Protein AF-A0A0N4VZ77-F1 (afdb_monomer_lite)

Radius of gyration: 15.55 Å; chains: 1; bounding box: 40×27×43 Å

Organism: Haemonchus placei (NCBI:txid6290)

Foldseek 3Di:
DDPPDDQWDWDDDFLEIEIERRPVVQLSADAPVNCVVVVVVVVVSVPVVRHDYYHQAYPDDDHRYPYHPVVVLVVLVVCVVVVHDRCRVVVVVD

pLDDT: mean 93.12, std 11.07, range [35.56, 98.5]

InterPro domains:
  IPR029045 ClpP/crotonase-like domain superfamily [SSF52096] (4-77)
  IPR032259 Enoyl-CoA hydratase/isomerase, HIBYL-CoA-H type [PTHR43176] (5-94)
  IPR045004 Enoyl-CoA hydratase/isomerase domain [PF16113] (17-93)

Structure (mmCIF, N/CA/C/O backbone):
data_AF-A0A0N4VZ77-F1
#
_entry.id   AF-A0A0N4VZ77-F1
#
loop_
_atom_site.group_PDB
_atom_site.id
_atom_site.type_symbol
_atom_site.label_atom_id
_atom_site.label_alt_id
_atom_site.label_comp_id
_atom_site.label_asym_id
_atom_site.label_entity_id
_atom_site.label_seq_id
_atom_site.pdbx_PDB_ins_code
_atom_site.Cartn_x
_atom_site.Cartn_y
_atom_site.Cartn_z
_atom_site.occupancy
_atom_site.B_iso_or_equiv
_atom_site.auth_seq_id
_atom_site.auth_comp_id
_atom_site.auth_asym_id
_atom_site.auth_atom_id
_atom_site.pdbx_PDB_model_num
ATOM 1 N N . MET A 1 1 ? 24.418 -10.098 9.718 1.00 35.69 1 MET A N 1
ATOM 2 C CA . MET A 1 1 ? 23.216 -10.474 8.943 1.00 35.69 1 MET A CA 1
ATOM 3 C C . MET A 1 1 ? 22.416 -9.199 8.727 1.00 35.69 1 MET A C 1
ATOM 5 O O . MET A 1 1 ? 22.071 -8.565 9.712 1.00 35.69 1 MET A O 1
ATOM 9 N N . CYS A 1 2 ? 22.249 -8.743 7.483 1.00 35.56 2 CYS A N 1
ATOM 10 C CA . CYS A 1 2 ? 21.513 -7.510 7.191 1.00 35.56 2 CYS A CA 1
ATOM 11 C C . CYS A 1 2 ? 20.020 -7.851 7.199 1.00 35.56 2 CYS A C 1
ATOM 13 O O . CYS A 1 2 ? 19.542 -8.519 6.286 1.00 35.56 2 CYS A O 1
ATOM 15 N N . SER A 1 3 ? 19.309 -7.493 8.264 1.00 48.12 3 SER A N 1
ATOM 16 C CA . SER A 1 3 ? 17.860 -7.651 8.345 1.00 48.12 3 SER A CA 1
ATOM 17 C C . SER A 1 3 ? 17.210 -6.724 7.316 1.00 48.12 3 SER A C 1
ATOM 19 O O . SER A 1 3 ? 17.237 -5.503 7.460 1.00 48.12 3 SER A O 1
ATOM 21 N N . THR A 1 4 ? 16.642 -7.290 6.251 1.00 59.75 4 THR A N 1
ATOM 22 C CA . THR A 1 4 ? 15.773 -6.551 5.333 1.00 59.75 4 THR A CA 1
ATOM 23 C C . THR A 1 4 ? 14.536 -6.112 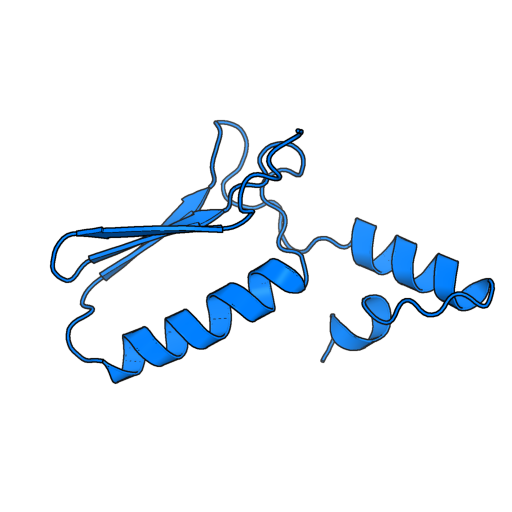6.105 1.00 59.75 4 THR A C 1
ATOM 25 O O . THR A 1 4 ? 13.694 -6.923 6.483 1.00 59.75 4 THR A O 1
ATOM 28 N N . GLN A 1 5 ? 14.463 -4.819 6.405 1.00 77.31 5 GLN A N 1
ATOM 29 C CA . GLN A 1 5 ? 13.319 -4.219 7.078 1.00 77.31 5 GLN A CA 1
ATOM 30 C C . GLN A 1 5 ? 12.083 -4.297 6.164 1.00 77.31 5 GLN A C 1
ATOM 32 O O . GLN A 1 5 ? 12.205 -4.080 4.959 1.00 77.31 5 GLN A O 1
ATOM 37 N N . SER A 1 6 ? 10.911 -4.612 6.729 1.00 92.19 6 SER A N 1
ATOM 38 C CA . SER A 1 6 ? 9.657 -4.715 5.966 1.00 92.19 6 SER A CA 1
ATOM 39 C C . SER A 1 6 ? 9.322 -3.400 5.258 1.00 92.19 6 SER A C 1
ATOM 41 O O . SER A 1 6 ? 9.458 -2.330 5.854 1.00 92.19 6 SER A O 1
ATOM 43 N N . GLU A 1 7 ? 8.853 -3.472 4.010 1.00 96.50 7 GLU A N 1
ATOM 44 C CA . GLU A 1 7 ? 8.433 -2.304 3.221 1.00 96.50 7 GLU A CA 1
ATOM 45 C C . GLU A 1 7 ? 7.035 -1.799 3.610 1.00 96.50 7 GLU A C 1
ATOM 47 O O . GLU A 1 7 ? 6.681 -0.666 3.286 1.00 96.50 7 GLU A O 1
ATOM 52 N N . ILE A 1 8 ? 6.265 -2.615 4.337 1.00 97.50 8 ILE A N 1
ATOM 53 C CA . ILE A 1 8 ? 4.968 -2.284 4.930 1.00 97.50 8 ILE A CA 1
ATOM 54 C C . ILE A 1 8 ? 5.002 -2.634 6.419 1.00 97.50 8 ILE A C 1
ATOM 56 O O . ILE A 1 8 ? 5.405 -3.732 6.801 1.00 97.50 8 ILE A O 1
ATOM 60 N N . ILE A 1 9 ? 4.566 -1.712 7.273 1.00 97.50 9 ILE A N 1
ATOM 61 C CA . ILE A 1 9 ? 4.403 -1.955 8.714 1.00 97.50 9 ILE A CA 1
ATOM 62 C C . ILE A 1 9 ? 2.923 -1.813 9.048 1.00 97.50 9 ILE A C 1
ATOM 64 O O . ILE A 1 9 ? 2.298 -0.830 8.654 1.00 97.50 9 ILE A O 1
ATOM 68 N N . VAL A 1 10 ? 2.362 -2.781 9.770 1.00 97.12 10 VAL A N 1
ATOM 69 C CA . VAL A 1 10 ? 0.959 -2.768 10.197 1.00 97.12 10 VAL A CA 1
ATOM 70 C C . VAL A 1 10 ? 0.892 -2.786 11.717 1.00 97.12 10 VAL A C 1
ATOM 72 O O . VAL A 1 10 ? 1.472 -3.660 12.355 1.00 97.12 10 VAL A O 1
ATOM 75 N N . GLU A 1 11 ? 0.146 -1.845 12.285 1.00 97.56 11 GLU A N 1
ATOM 76 C CA . GLU A 1 11 ? -0.113 -1.734 13.719 1.00 97.56 11 GLU A CA 1
ATOM 77 C C . GLU A 1 11 ? -1.628 -1.856 13.967 1.00 97.56 11 GLU A C 1
ATOM 79 O O . GLU A 1 11 ? -2.448 -1.336 13.200 1.00 97.56 11 GLU A O 1
ATOM 84 N N . LYS A 1 12 ? -2.019 -2.558 15.036 1.00 96.75 12 LYS A N 1
ATOM 85 C CA . LYS A 1 12 ? -3.419 -2.721 15.458 1.00 96.75 12 LYS A CA 1
ATOM 86 C C . LYS A 1 12 ? -3.643 -1.986 16.772 1.00 96.75 12 LYS A C 1
ATOM 88 O O . LYS A 1 12 ? -2.977 -2.272 17.759 1.00 96.75 12 LYS A O 1
ATOM 93 N N . GLU A 1 13 ? -4.645 -1.113 16.797 1.00 96.62 13 GLU A N 1
ATOM 94 C CA . GLU A 1 13 ? -5.053 -0.376 17.995 1.00 96.62 13 GLU A CA 1
ATOM 95 C C . GLU A 1 13 ? -6.576 -0.452 18.144 1.00 96.62 13 GLU A C 1
ATOM 97 O O . GLU A 1 13 ? -7.320 0.317 17.536 1.00 96.62 13 GLU A O 1
ATOM 102 N N . GLY A 1 14 ? -7.064 -1.430 18.910 1.00 96.12 14 GLY A N 1
ATOM 103 C CA . GLY A 1 14 ? -8.500 -1.711 18.996 1.00 96.12 14 GLY A CA 1
ATOM 104 C C . GLY A 1 14 ? -9.105 -2.014 17.616 1.00 96.12 14 GLY A C 1
ATOM 105 O O . GLY A 1 14 ? -8.649 -2.922 16.910 1.00 96.12 14 GLY A O 1
ATOM 106 N N . SER A 1 15 ? -10.115 -1.234 17.221 1.00 97.00 15 SER A N 1
ATOM 107 C CA . SER A 1 15 ? -10.765 -1.302 15.902 1.00 97.00 15 SER A CA 1
ATOM 108 C C . SER A 1 15 ? -10.046 -0.505 14.804 1.00 97.00 15 SER A C 1
ATOM 110 O O . SER A 1 15 ? -10.500 -0.473 13.659 1.00 97.00 15 SER A O 1
ATOM 112 N N . LYS A 1 16 ? -8.917 0.137 15.121 1.00 97.88 16 LYS A N 1
ATOM 113 C CA . LYS A 1 16 ? -8.078 0.859 14.164 1.00 97.88 16 LYS A CA 1
ATOM 114 C C . LYS A 1 16 ? -6.999 -0.065 13.593 1.00 97.88 16 LYS A C 1
ATOM 116 O O . LYS A 1 16 ? -6.433 -0.904 14.305 1.00 97.88 16 LYS A O 1
ATOM 121 N N . ARG A 1 17 ? -6.688 0.108 12.311 1.00 98.06 17 ARG A N 1
ATOM 122 C CA . ARG A 1 17 ? -5.495 -0.443 11.652 1.00 98.06 17 ARG A CA 1
ATOM 123 C C . ARG A 1 17 ? -4.649 0.716 11.136 1.00 98.06 17 ARG A C 1
ATOM 125 O O . ARG A 1 17 ? -5.174 1.604 10.472 1.00 98.06 17 ARG A O 1
ATOM 132 N N . ILE A 1 18 ? -3.361 0.733 11.458 1.00 98.19 18 ILE A N 1
ATOM 133 C CA . ILE A 1 18 ? -2.416 1.729 10.945 1.00 98.19 18 ILE A CA 1
ATOM 134 C C . ILE A 1 18 ? -1.466 1.013 9.996 1.00 98.19 18 ILE A C 1
ATOM 136 O O . ILE A 1 18 ? -0.761 0.096 10.405 1.00 98.19 18 ILE A O 1
ATOM 140 N N . LEU A 1 19 ? -1.449 1.429 8.735 1.00 98.19 19 LEU A N 1
ATOM 141 C CA . LEU A 1 19 ? -0.563 0.901 7.709 1.00 98.19 19 LEU A CA 1
ATOM 142 C C . LEU A 1 19 ? 0.477 1.964 7.352 1.00 98.19 19 LEU A C 1
ATOM 144 O O . LEU A 1 19 ? 0.129 3.077 6.963 1.00 98.19 19 LEU A O 1
ATOM 148 N N . THR A 1 20 ? 1.754 1.624 7.491 1.00 98.38 20 THR A N 1
ATOM 149 C CA . THR A 1 20 ? 2.884 2.509 7.195 1.00 98.38 20 THR A CA 1
ATOM 150 C C . THR A 1 20 ? 3.618 2.031 5.955 1.00 98.38 20 THR A C 1
ATOM 152 O O . THR A 1 20 ? 4.139 0.915 5.938 1.00 98.38 20 THR A O 1
ATOM 155 N N . LEU A 1 21 ? 3.720 2.894 4.947 1.00 98.50 21 LEU A N 1
ATOM 156 C CA . LEU A 1 21 ? 4.610 2.698 3.805 1.00 98.50 21 LEU A CA 1
ATOM 157 C C . LEU A 1 21 ? 6.052 2.963 4.26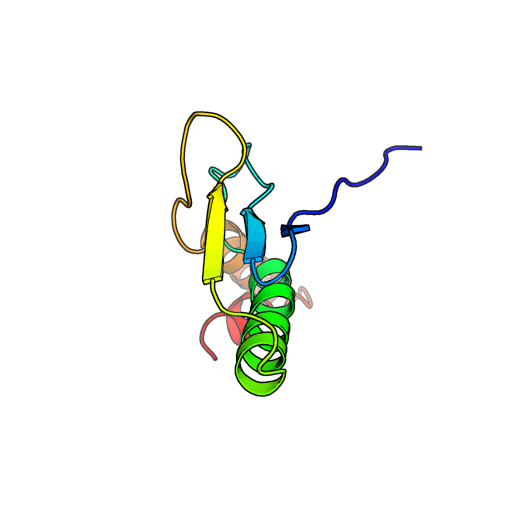0 1.00 98.50 21 LEU A C 1
ATOM 159 O O . LEU A 1 21 ? 6.388 4.083 4.646 1.00 98.50 21 LEU A O 1
ATOM 163 N N . ASN A 1 22 ? 6.899 1.936 4.249 1.00 97.88 22 ASN A N 1
ATOM 164 C CA . ASN A 1 22 ? 8.232 1.950 4.852 1.00 97.88 22 ASN A CA 1
ATOM 165 C C . ASN A 1 22 ? 9.363 1.863 3.811 1.00 97.88 22 ASN A C 1
ATOM 167 O O . ASN A 1 22 ? 10.279 1.049 3.914 1.00 97.88 22 ASN A O 1
ATOM 171 N N . ARG A 1 23 ? 9.307 2.724 2.785 1.00 97.06 23 ARG A N 1
ATOM 172 C CA . ARG A 1 23 ? 10.368 2.881 1.771 1.00 97.06 23 ARG A CA 1
ATOM 173 C C . ARG A 1 23 ? 10.803 4.348 1.659 1.00 97.06 23 ARG A C 1
ATOM 175 O O . ARG A 1 23 ? 10.757 4.917 0.564 1.00 97.06 23 ARG A O 1
ATOM 182 N N . PRO A 1 24 ? 11.280 4.990 2.743 1.00 97.00 24 PRO A N 1
ATOM 183 C CA . PRO A 1 24 ? 11.497 6.440 2.761 1.00 97.00 24 PRO A CA 1
ATOM 184 C C . PRO A 1 24 ? 12.584 6.886 1.770 1.00 97.00 24 PRO A C 1
ATOM 186 O O . PRO A 1 24 ? 12.508 7.974 1.203 1.00 97.00 24 PRO A O 1
ATOM 189 N N . LYS A 1 25 ? 13.567 6.017 1.480 1.00 95.56 25 LYS A N 1
ATOM 190 C CA . LYS A 1 25 ? 14.602 6.258 0.455 1.00 95.56 25 LYS A CA 1
ATOM 191 C C . LYS A 1 25 ? 14.038 6.344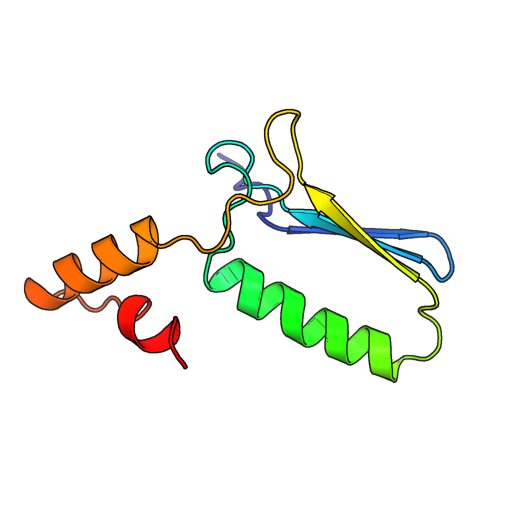 -0.967 1.00 95.56 25 LYS A C 1
ATOM 193 O O . LYS A 1 25 ? 14.624 7.021 -1.802 1.00 95.56 25 LYS A O 1
ATOM 198 N N . ALA A 1 26 ? 12.914 5.678 -1.226 1.00 96.44 26 ALA A N 1
ATOM 199 C CA . ALA A 1 26 ? 12.179 5.727 -2.487 1.00 96.44 26 ALA A CA 1
ATOM 200 C C . ALA A 1 26 ? 10.942 6.639 -2.390 1.00 96.44 26 ALA A C 1
ATOM 202 O O . ALA A 1 26 ? 9.994 6.464 -3.150 1.00 96.44 26 ALA A O 1
ATOM 203 N N . LEU A 1 27 ? 10.913 7.568 -1.421 1.00 97.38 27 LEU A N 1
ATOM 204 C CA . LEU A 1 27 ? 9.772 8.454 -1.152 1.00 97.38 27 LEU A CA 1
ATOM 205 C C . LEU A 1 27 ? 8.448 7.689 -0.984 1.00 97.38 27 LEU A C 1
ATOM 207 O O . LEU A 1 27 ? 7.385 8.147 -1.404 1.00 97.38 27 LEU A O 1
ATOM 211 N N . ASN A 1 28 ? 8.532 6.495 -0.390 1.00 97.94 28 ASN A N 1
ATOM 212 C CA . ASN A 1 28 ? 7.414 5.583 -0.171 1.00 97.94 28 ASN A CA 1
ATOM 213 C C . ASN A 1 28 ? 6.662 5.195 -1.459 1.00 97.94 28 ASN A C 1
ATOM 215 O O . ASN A 1 28 ? 5.478 4.875 -1.399 1.00 97.94 28 ASN A O 1
ATOM 219 N N . ALA A 1 29 ? 7.337 5.202 -2.616 1.00 97.81 29 ALA A N 1
ATOM 220 C CA . ALA A 1 29 ? 6.754 4.735 -3.870 1.00 97.81 29 ALA A CA 1
ATOM 221 C C . ALA A 1 29 ? 6.294 3.269 -3.761 1.00 97.81 29 ALA A C 1
ATOM 223 O O . ALA A 1 29 ? 7.032 2.404 -3.273 1.00 97.81 29 ALA A O 1
ATOM 224 N N . LEU A 1 30 ? 5.082 2.992 -4.240 1.00 97.06 30 LEU A N 1
ATOM 225 C CA . LEU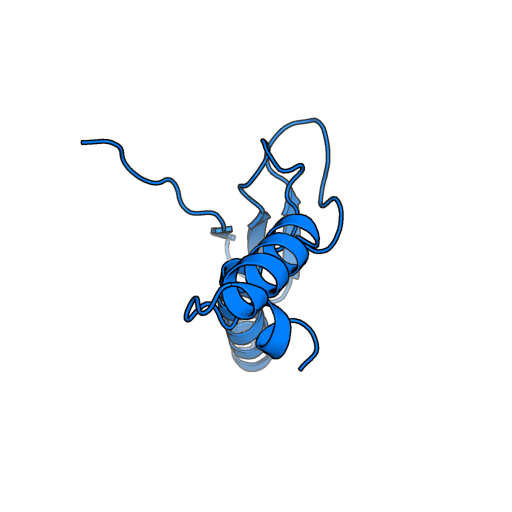 A 1 30 ? 4.452 1.676 -4.202 1.00 97.06 30 LEU A CA 1
ATOM 226 C C . LEU A 1 30 ? 5.037 0.769 -5.283 1.00 97.06 30 LEU A C 1
ATOM 228 O O . LEU A 1 30 ? 4.852 1.006 -6.477 1.00 97.06 30 LEU A O 1
ATOM 232 N N . ASN A 1 31 ? 5.718 -0.297 -4.869 1.00 96.00 31 ASN A N 1
ATOM 233 C CA . ASN A 1 31 ? 6.106 -1.374 -5.773 1.00 96.00 31 ASN A CA 1
ATOM 234 C C . ASN A 1 31 ? 5.047 -2.493 -5.786 1.00 96.00 31 ASN A C 1
ATOM 236 O O . ASN A 1 31 ? 4.116 -2.519 -4.980 1.00 96.00 31 ASN A O 1
ATOM 240 N N . LEU A 1 32 ? 5.210 -3.450 -6.701 1.00 94.56 32 LEU A N 1
ATOM 241 C CA . LEU A 1 32 ? 4.258 -4.546 -6.881 1.00 94.56 32 LEU A CA 1
ATOM 242 C C . LEU A 1 32 ? 4.123 -5.447 -5.639 1.00 94.56 32 LEU A C 1
ATOM 244 O O . LEU A 1 32 ? 3.034 -5.949 -5.371 1.00 94.56 32 LEU A O 1
ATOM 248 N N . SER A 1 33 ? 5.202 -5.640 -4.874 1.00 94.50 33 SER A N 1
ATOM 249 C CA . SER A 1 33 ? 5.174 -6.444 -3.645 1.00 94.50 33 SER A CA 1
ATOM 250 C C . SER A 1 33 ? 4.288 -5.791 -2.588 1.00 94.50 33 SER A C 1
ATOM 252 O O . SER A 1 33 ? 3.393 -6.439 -2.054 1.00 94.50 33 SER A O 1
ATOM 254 N N . MET A 1 34 ? 4.473 -4.490 -2.355 1.00 96.69 34 MET A N 1
ATOM 255 C CA . MET A 1 34 ? 3.650 -3.705 -1.435 1.00 96.69 34 MET A CA 1
ATOM 256 C C . MET A 1 34 ? 2.171 -3.750 -1.823 1.00 96.69 34 MET A C 1
ATOM 258 O O . MET A 1 34 ? 1.322 -3.966 -0.968 1.00 96.69 34 MET A O 1
ATOM 262 N N . VAL A 1 35 ? 1.845 -3.587 -3.111 1.00 95.56 35 VAL A N 1
ATOM 263 C CA . VAL A 1 35 ? 0.448 -3.633 -3.585 1.00 95.56 35 VAL A CA 1
ATOM 264 C C . VAL A 1 35 ? -0.175 -5.009 -3.334 1.00 95.56 35 VAL A C 1
ATOM 266 O O . VAL A 1 35 ? -1.276 -5.090 -2.789 1.00 95.56 35 VAL A O 1
ATOM 269 N N . ARG A 1 36 ? 0.547 -6.090 -3.664 1.00 94.81 36 ARG A N 1
ATOM 270 C CA . ARG A 1 36 ? 0.114 -7.477 -3.408 1.00 94.81 36 ARG A CA 1
ATOM 271 C C . ARG A 1 36 ? -0.015 -7.795 -1.920 1.00 94.81 36 ARG A C 1
ATOM 273 O O . ARG A 1 36 ? -0.777 -8.682 -1.557 1.00 94.81 36 ARG A O 1
ATOM 280 N N . GLU A 1 37 ? 0.706 -7.076 -1.068 1.00 95.88 37 GLU A N 1
ATOM 281 C CA . GLU A 1 37 ? 0.622 -7.214 0.380 1.00 95.88 37 GLU A CA 1
ATOM 282 C C . GLU A 1 37 ? -0.560 -6.426 0.980 1.00 95.88 37 GLU A C 1
ATOM 284 O O . GLU A 1 37 ? -1.286 -6.939 1.837 1.00 95.88 37 GLU A O 1
ATOM 289 N N . ILE A 1 38 ? -0.760 -5.182 0.537 1.00 96.88 38 ILE A N 1
ATOM 290 C CA . ILE A 1 38 ? -1.765 -4.259 1.079 1.00 96.88 38 ILE A CA 1
ATOM 291 C C . ILE A 1 38 ? -3.177 -4.652 0.641 1.00 96.88 38 ILE A C 1
ATOM 293 O O . ILE A 1 38 ? -4.087 -4.675 1.469 1.00 96.88 38 ILE A O 1
ATOM 297 N N . TYR A 1 39 ? -3.376 -4.957 -0.644 1.00 96.25 39 TYR A N 1
ATOM 298 C CA . TYR A 1 39 ? -4.719 -5.141 -1.197 1.00 96.25 39 TYR A CA 1
ATOM 299 C C . TYR A 1 39 ? -5.516 -6.261 -0.502 1.00 96.25 39 TYR A C 1
ATOM 301 O O . TYR A 1 39 ? -6.634 -5.988 -0.061 1.00 96.25 39 TYR A O 1
ATOM 309 N N . PRO A 1 40 ? -4.968 -7.477 -0.291 1.00 96.62 40 PRO A N 1
ATOM 310 C CA . PRO A 1 40 ? -5.694 -8.534 0.414 1.00 96.62 40 PRO A CA 1
ATOM 311 C C . PRO A 1 40 ? -6.045 -8.163 1.857 1.00 96.62 40 PRO A C 1
ATOM 313 O O . PRO A 1 40 ? -7.121 -8.513 2.324 1.00 96.62 40 PRO A O 1
ATOM 316 N N . ARG A 1 41 ? -5.183 -7.404 2.549 1.00 96.06 41 ARG A N 1
ATOM 317 C CA . ARG A 1 41 ? -5.462 -6.932 3.916 1.00 96.06 41 ARG A CA 1
ATOM 318 C C . ARG A 1 41 ? -6.628 -5.960 3.950 1.00 96.06 41 ARG A C 1
ATOM 320 O O . ARG A 1 41 ? -7.450 -6.037 4.850 1.00 96.06 41 ARG A O 1
ATOM 327 N N . PHE A 1 42 ? -6.712 -5.047 2.983 1.00 96.31 42 PHE A N 1
ATOM 328 C CA . PHE A 1 42 ? -7.852 -4.134 2.903 1.00 96.31 42 PHE A CA 1
ATOM 329 C C . PHE A 1 42 ? -9.160 -4.892 2.675 1.00 96.31 42 PHE A C 1
ATOM 331 O O . PHE A 1 42 ? -10.146 -4.562 3.323 1.00 96.31 42 PHE A O 1
ATOM 338 N N . ARG A 1 43 ? -9.150 -5.941 1.841 1.00 96.94 43 ARG A N 1
ATOM 339 C CA . ARG A 1 43 ? -10.307 -6.834 1.663 1.00 96.94 43 ARG A CA 1
ATOM 340 C C . ARG A 1 43 ? -10.667 -7.568 2.953 1.00 96.94 43 ARG A C 1
ATOM 342 O O . ARG A 1 43 ? -11.810 -7.528 3.380 1.00 96.94 43 ARG A O 1
ATOM 349 N N . GLU A 1 44 ? -9.679 -8.159 3.618 1.00 96.69 44 GLU A N 1
ATOM 350 C CA . GLU A 1 44 ? -9.876 -8.841 4.901 1.00 96.69 44 GLU A CA 1
ATOM 351 C C . GLU A 1 44 ? -10.467 -7.903 5.964 1.00 96.69 44 GLU A C 1
ATOM 353 O O . GLU A 1 44 ? -11.373 -8.281 6.699 1.00 96.69 44 GLU A O 1
ATOM 358 N N . TRP A 1 45 ? -9.977 -6.666 6.050 1.00 96.38 45 TRP A N 1
ATOM 359 C CA . TRP A 1 45 ? -10.450 -5.686 7.029 1.00 96.38 45 TRP A CA 1
ATOM 360 C C . TRP A 1 45 ? -11.840 -5.141 6.713 1.00 96.38 45 TRP A C 1
ATOM 362 O O . TRP A 1 45 ? -12.582 -4.831 7.642 1.00 96.38 45 TRP A O 1
ATOM 372 N N . GLU A 1 46 ? -12.185 -5.031 5.432 1.00 94.69 46 GLU A N 1
ATOM 373 C CA . GLU A 1 46 ? -13.541 -4.721 4.981 1.00 94.69 46 GLU A CA 1
ATOM 374 C C . GLU A 1 46 ? -14.523 -5.819 5.427 1.00 94.69 46 GLU A C 1
ATOM 376 O O . GLU A 1 46 ? -15.574 -5.508 5.990 1.00 94.69 46 GLU A O 1
ATOM 381 N N . ASP A 1 47 ? -14.136 -7.090 5.286 1.00 95.62 47 ASP A N 1
ATOM 382 C CA . ASP A 1 47 ? -14.985 -8.244 5.606 1.00 95.62 47 ASP A CA 1
ATOM 383 C C . ASP A 1 47 ? -15.057 -8.564 7.117 1.00 95.62 47 ASP A C 1
ATOM 385 O O . ASP A 1 47 ? -16.066 -9.079 7.602 1.00 95.62 47 ASP A O 1
ATOM 389 N N . ALA A 1 48 ? -14.011 -8.259 7.894 1.00 92.12 48 ALA A N 1
ATOM 390 C CA . ALA A 1 48 ? -13.896 -8.668 9.300 1.00 92.12 48 ALA A CA 1
ATOM 391 C C . ALA A 1 48 ? -14.890 -7.980 10.257 1.00 92.12 48 ALA A C 1
ATOM 393 O O . ALA A 1 48 ? -15.121 -8.465 11.367 1.00 92.12 48 ALA A O 1
ATOM 394 N N . GLY A 1 49 ? -15.457 -6.828 9.881 1.00 89.38 49 GLY A N 1
ATOM 395 C CA . GLY A 1 49 ? -16.438 -6.076 10.678 1.00 89.38 49 GLY A CA 1
ATOM 396 C C . GLY A 1 49 ? -15.912 -5.447 11.984 1.00 89.38 49 GLY A C 1
ATOM 397 O O . GLY A 1 49 ? -16.545 -4.521 12.510 1.00 89.38 49 GLY A O 1
ATOM 398 N N . ASP A 1 50 ? -14.756 -5.887 12.495 1.00 93.75 50 ASP A N 1
ATOM 399 C CA . ASP A 1 50 ? -14.072 -5.369 13.688 1.00 93.75 50 ASP A CA 1
ATOM 400 C C . ASP A 1 50 ? -13.176 -4.150 13.392 1.00 93.75 50 ASP A C 1
ATOM 402 O O . ASP A 1 50 ? -12.824 -3.404 14.311 1.00 93.75 50 ASP A O 1
ATOM 406 N N . VAL A 1 51 ? -12.833 -3.912 12.121 1.00 97.62 51 VAL A N 1
ATOM 407 C CA . VAL A 1 51 ? -12.081 -2.732 11.675 1.00 97.62 51 VAL A CA 1
ATOM 408 C C . VAL A 1 51 ? -13.042 -1.586 11.378 1.00 97.62 51 VAL A C 1
ATOM 410 O O . VAL A 1 51 ? -13.919 -1.689 10.527 1.00 97.62 51 VAL A O 1
ATOM 413 N N . LYS A 1 52 ? -12.884 -0.470 12.095 1.00 97.00 52 LYS A N 1
ATOM 414 C CA .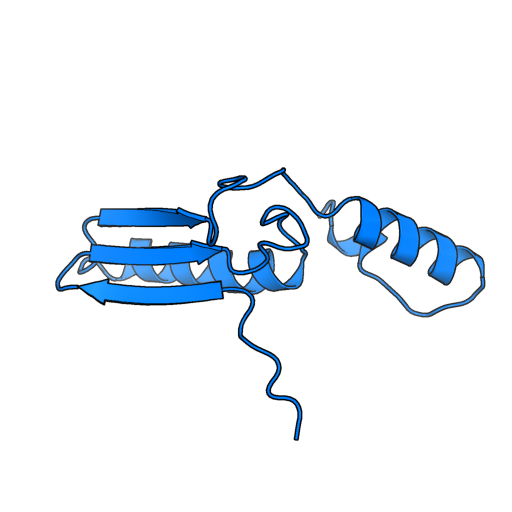 LYS A 1 52 ? -13.715 0.738 11.939 1.00 97.00 52 LYS A CA 1
ATOM 415 C C . LYS A 1 52 ? -12.963 1.915 11.323 1.00 97.00 52 LYS A C 1
ATOM 417 O O . LYS A 1 52 ? -13.592 2.857 10.856 1.00 97.00 52 LYS A O 1
ATOM 422 N N . LEU A 1 53 ? -11.631 1.878 11.340 1.00 96.81 53 LEU A N 1
ATOM 423 C CA . LEU A 1 53 ? -10.781 2.943 10.815 1.00 96.81 53 LEU A CA 1
ATOM 424 C C . LEU A 1 53 ? -9.464 2.366 10.299 1.00 96.81 53 LEU A C 1
ATOM 426 O O . LEU A 1 53 ? -8.780 1.630 11.013 1.00 96.81 53 LEU A O 1
ATOM 430 N N . ILE A 1 54 ? -9.077 2.769 9.093 1.00 97.38 54 ILE A N 1
ATOM 431 C CA . ILE A 1 54 ? -7.750 2.507 8.537 1.00 97.38 54 ILE A CA 1
ATOM 432 C C . ILE A 1 54 ? -7.025 3.848 8.413 1.00 97.38 54 ILE A C 1
ATOM 434 O O . ILE A 1 54 ? -7.523 4.767 7.768 1.00 97.38 54 ILE A O 1
ATOM 438 N N . ILE A 1 55 ? -5.848 3.958 9.028 1.00 97.94 55 ILE A N 1
ATOM 439 C CA . ILE A 1 55 ? -4.928 5.080 8.829 1.00 97.94 55 ILE A CA 1
ATOM 440 C C . ILE A 1 55 ? -3.800 4.601 7.930 1.00 97.94 55 ILE A C 1
ATOM 442 O O . ILE A 1 55 ? -3.064 3.686 8.291 1.00 97.94 55 ILE A O 1
ATOM 446 N N . LEU A 1 56 ? -3.634 5.251 6.785 1.00 97.88 56 LEU A N 1
ATOM 447 C CA . LEU A 1 56 ? -2.483 5.052 5.916 1.00 97.88 56 LEU A CA 1
ATOM 448 C C . LEU A 1 56 ? -1.488 6.192 6.159 1.00 97.88 56 LEU A C 1
ATOM 450 O O . LEU A 1 56 ? -1.861 7.359 6.062 1.00 97.88 56 LEU A O 1
ATOM 454 N N . LYS A 1 57 ? -0.230 5.872 6.475 1.00 97.44 57 LYS A N 1
ATOM 455 C CA . LYS A 1 57 ? 0.849 6.855 6.677 1.00 97.44 57 LYS A CA 1
ATOM 456 C C . LYS A 1 57 ? 2.119 6.465 5.915 1.00 97.44 57 LYS A C 1
ATOM 458 O O . LYS A 1 57 ? 2.334 5.300 5.596 1.00 97.44 57 LYS A O 1
ATOM 463 N N . GLY A 1 58 ? 2.961 7.447 5.613 1.00 97.81 58 GLY A N 1
ATOM 464 C CA . GLY A 1 58 ? 4.297 7.234 5.057 1.00 97.81 58 GLY A CA 1
ATOM 465 C C . GLY A 1 58 ? 5.341 7.336 6.161 1.00 97.81 58 GLY A C 1
ATOM 466 O O . GLY A 1 58 ? 5.198 8.144 7.074 1.00 97.81 58 GLY A O 1
ATOM 467 N N . SER A 1 59 ? 6.377 6.507 6.096 1.00 97.88 59 SER A N 1
ATOM 468 C CA . SER A 1 59 ? 7.548 6.631 6.966 1.00 97.88 59 SER A CA 1
ATOM 469 C C . SER A 1 59 ? 8.449 7.794 6.534 1.00 97.88 59 SER A C 1
ATOM 471 O O . SER A 1 59 ? 8.510 8.150 5.352 1.00 97.88 59 SER A O 1
ATOM 473 N N . GLY A 1 60 ? 9.209 8.341 7.483 1.00 96.50 60 GLY A N 1
ATOM 474 C CA . GLY A 1 60 ? 10.090 9.483 7.245 1.00 96.50 60 GLY A CA 1
ATOM 475 C C . GLY A 1 60 ? 9.337 10.806 7.076 1.00 96.50 60 GLY A C 1
ATOM 476 O O . GLY A 1 60 ? 8.124 10.881 7.229 1.00 96.50 60 GLY A O 1
ATOM 477 N N . GLU A 1 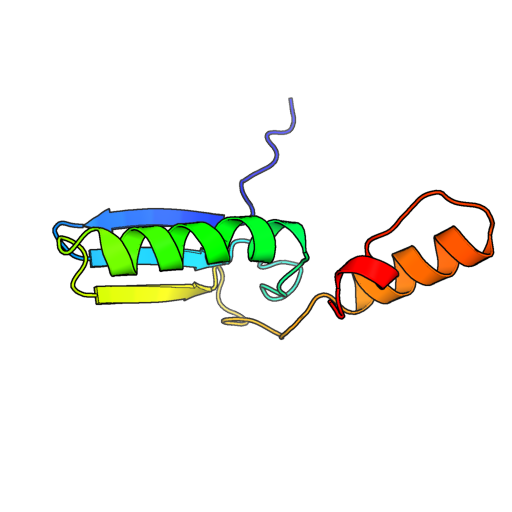61 ? 10.083 11.865 6.769 1.00 95.25 61 GLU A N 1
ATOM 478 C CA . GLU A 1 61 ? 9.574 13.248 6.831 1.00 95.25 61 GLU A CA 1
ATOM 479 C C . GLU A 1 61 ? 9.274 13.860 5.454 1.00 95.25 61 GLU A C 1
ATOM 481 O O . GLU A 1 61 ? 8.694 14.936 5.359 1.00 95.25 61 GLU A O 1
ATOM 486 N N . LYS A 1 62 ? 9.694 13.199 4.367 1.00 96.12 62 LYS A N 1
ATOM 487 C CA . LYS A 1 62 ? 9.720 13.811 3.026 1.00 96.12 62 LYS A CA 1
ATOM 488 C C . LYS A 1 62 ? 8.442 13.624 2.221 1.00 96.12 62 LYS A C 1
ATOM 490 O O . LYS A 1 62 ? 8.079 14.504 1.450 1.00 96.12 62 LYS A O 1
ATOM 495 N N . ALA A 1 63 ? 7.821 12.453 2.312 1.00 96.81 63 ALA A N 1
ATOM 496 C CA . ALA A 1 63 ? 6.698 12.102 1.457 1.00 96.81 63 ALA A CA 1
ATOM 497 C C . ALA A 1 63 ? 5.805 11.061 2.124 1.00 96.81 63 ALA A C 1
ATOM 499 O O . ALA A 1 63 ? 6.290 10.091 2.705 1.00 96.81 63 ALA A O 1
ATOM 500 N N . PHE A 1 64 ? 4.496 11.217 1.947 1.00 98.00 64 PHE A N 1
ATOM 501 C CA . PHE A 1 64 ? 3.539 10.156 2.230 1.00 98.00 64 PHE A CA 1
ATOM 502 C C . PHE A 1 64 ? 3.735 8.973 1.266 1.00 98.00 64 PHE A C 1
ATOM 504 O O . PHE A 1 64 ? 4.058 7.873 1.704 1.00 98.00 64 PHE A O 1
ATOM 511 N N . CYS A 1 65 ? 3.586 9.227 -0.038 1.00 98.06 65 CYS A N 1
ATOM 512 C CA . CYS A 1 65 ? 3.798 8.292 -1.142 1.00 98.06 65 CYS A CA 1
ATOM 513 C C . CYS A 1 65 ? 4.034 9.097 -2.426 1.00 98.06 65 CYS A C 1
ATOM 515 O O . CYS A 1 65 ? 3.238 9.979 -2.744 1.00 98.06 65 CYS A O 1
ATOM 517 N N . ALA A 1 66 ? 5.102 8.802 -3.168 1.00 97.31 66 ALA A N 1
ATOM 518 C CA . ALA A 1 66 ? 5.417 9.470 -4.435 1.00 97.31 66 ALA A CA 1
ATOM 519 C C . ALA A 1 66 ? 4.729 8.849 -5.673 1.00 97.31 66 ALA A C 1
ATOM 521 O O . ALA A 1 66 ? 5.056 9.212 -6.800 1.00 97.31 66 ALA A O 1
ATOM 522 N N . GLY A 1 67 ? 3.789 7.917 -5.481 1.00 96.00 67 GLY A N 1
ATOM 523 C CA . GLY A 1 67 ? 3.098 7.193 -6.553 1.00 96.00 67 GLY A CA 1
ATOM 524 C C . GLY A 1 67 ? 3.614 5.763 -6.736 1.00 96.00 67 GLY A C 1
ATOM 525 O O . GLY A 1 67 ? 4.122 5.153 -5.797 1.00 96.00 67 GLY A O 1
ATOM 526 N N . GLY A 1 68 ? 3.455 5.204 -7.937 1.00 94.81 68 GLY A N 1
ATOM 527 C CA . GLY A 1 68 ? 3.957 3.867 -8.273 1.00 94.81 68 GLY A CA 1
ATOM 528 C C . GLY A 1 68 ? 5.457 3.852 -8.586 1.00 94.81 68 GLY A C 1
ATOM 529 O O . GLY A 1 68 ? 6.000 4.817 -9.123 1.00 94.81 68 GLY A O 1
ATOM 530 N N . ASP A 1 69 ? 6.134 2.740 -8.296 1.00 95.75 69 ASP A N 1
ATOM 531 C CA . ASP A 1 69 ? 7.562 2.533 -8.572 1.00 95.75 69 ASP A CA 1
ATOM 532 C C . ASP A 1 69 ? 7.815 2.265 -10.073 1.00 95.75 69 ASP A C 1
ATOM 534 O O . ASP A 1 69 ? 8.172 1.168 -10.508 1.00 95.75 69 ASP A O 1
ATOM 538 N N . VAL A 1 70 ? 7.606 3.298 -10.897 1.00 94.56 70 VAL A N 1
ATOM 539 C CA . VAL A 1 70 ? 7.812 3.264 -12.357 1.00 94.56 70 VAL A CA 1
ATOM 540 C C . VAL A 1 70 ? 9.271 3.008 -12.744 1.00 94.56 70 VAL A C 1
ATOM 542 O O . VAL A 1 70 ? 9.549 2.515 -13.839 1.00 94.56 70 VAL A O 1
ATOM 545 N N . VAL A 1 71 ? 10.215 3.290 -11.841 1.00 94.25 71 VAL A N 1
ATOM 546 C CA . VAL A 1 71 ? 11.634 2.962 -12.024 1.00 94.25 71 VAL A CA 1
ATOM 547 C C . VAL A 1 71 ? 11.818 1.444 -12.042 1.00 94.25 71 VAL A C 1
ATOM 549 O O . VAL A 1 71 ? 12.468 0.927 -12.955 1.00 94.25 71 VAL A O 1
ATOM 552 N N . ALA A 1 72 ? 11.203 0.717 -11.101 1.00 93.75 72 ALA A N 1
ATOM 553 C CA . ALA A 1 72 ? 11.216 -0.746 -11.092 1.00 93.75 72 ALA A CA 1
ATOM 554 C C . ALA A 1 72 ? 10.559 -1.342 -12.352 1.00 93.75 72 ALA A C 1
ATOM 556 O O . ALA A 1 72 ? 11.102 -2.275 -12.949 1.00 93.75 72 ALA A O 1
ATOM 557 N N . VAL A 1 73 ? 9.443 -0.763 -12.806 1.00 95.00 73 VAL A N 1
ATOM 558 C CA . VAL A 1 73 ? 8.755 -1.154 -14.053 1.00 95.00 73 VAL A CA 1
ATOM 559 C C . VAL A 1 73 ? 9.668 -0.970 -15.268 1.00 95.00 73 VAL A C 1
ATOM 561 O O . VAL A 1 73 ? 9.865 -1.904 -16.046 1.00 95.00 73 VAL A O 1
ATOM 564 N N . SER A 1 74 ? 10.285 0.208 -15.410 1.00 96.31 74 SER A N 1
ATOM 565 C CA . SER A 1 74 ? 11.198 0.513 -16.519 1.00 96.31 74 SER A CA 1
ATOM 566 C C . SER A 1 74 ? 12.413 -0.416 -16.534 1.00 96.31 74 SER A C 1
ATOM 568 O O . SER A 1 74 ? 12.811 -0.910 -17.592 1.00 96.31 74 SER A O 1
ATOM 570 N N . LYS A 1 75 ? 12.991 -0.697 -15.359 1.00 95.81 75 LYS A N 1
ATOM 571 C CA . LYS A 1 75 ? 14.119 -1.623 -15.218 1.00 95.81 75 LYS A CA 1
ATOM 572 C C . LYS A 1 75 ? 13.729 -3.041 -15.644 1.00 95.81 75 LYS A C 1
ATOM 574 O O . LYS A 1 75 ? 14.431 -3.626 -16.462 1.00 95.81 75 LYS A O 1
ATOM 579 N N . SER A 1 76 ? 12.588 -3.541 -15.168 1.00 96.19 76 SER A N 1
ATOM 580 C CA . SER A 1 76 ? 12.057 -4.858 -15.543 1.00 96.19 76 SER A CA 1
ATOM 581 C C . SER A 1 76 ? 11.866 -4.998 -17.056 1.00 96.19 76 SER A C 1
ATOM 583 O O . SER A 1 76 ? 12.283 -5.998 -17.635 1.00 96.19 76 SER A O 1
ATOM 585 N N . ALA A 1 77 ? 11.303 -3.979 -17.715 1.00 95.50 77 ALA A N 1
ATOM 586 C CA . ALA A 1 77 ? 11.117 -3.984 -19.166 1.00 95.50 77 ALA A CA 1
ATOM 587 C C . ALA A 1 77 ? 12.456 -4.030 -19.924 1.00 95.50 77 ALA A C 1
ATOM 589 O O . ALA A 1 77 ? 12.618 -4.807 -20.864 1.00 95.50 77 ALA A O 1
ATOM 590 N N . LYS A 1 78 ? 13.446 -3.235 -19.492 1.00 97.06 78 LYS A N 1
ATOM 591 C CA . LYS A 1 78 ? 14.792 -3.222 -20.093 1.00 97.06 78 LYS A CA 1
ATOM 592 C C . LYS A 1 78 ? 15.534 -4.543 -19.896 1.00 97.06 78 LYS A C 1
ATOM 594 O O . LYS A 1 78 ? 16.269 -4.957 -20.786 1.00 97.06 78 LYS A O 1
ATOM 599 N N . GLU A 1 79 ? 15.372 -5.188 -18.744 1.00 96.31 79 GLU A N 1
ATOM 600 C CA . GLU A 1 79 ? 15.942 -6.512 -18.476 1.00 96.31 79 GLU A CA 1
ATOM 601 C C . GLU A 1 79 ? 15.306 -7.579 -19.367 1.00 96.31 79 GLU A C 1
ATOM 603 O O . GLU A 1 79 ? 16.024 -8.356 -19.992 1.00 96.31 79 GLU A O 1
ATOM 608 N N . ALA A 1 80 ? 13.978 -7.575 -19.496 1.00 95.00 80 ALA A N 1
ATOM 609 C CA . ALA A 1 80 ? 13.264 -8.504 -20.367 1.00 95.00 80 ALA A CA 1
ATOM 610 C C . ALA A 1 80 ? 13.655 -8.337 -21.845 1.00 95.00 80 ALA A C 1
ATOM 612 O O . ALA A 1 80 ? 13.887 -9.326 -22.536 1.00 95.00 80 ALA A O 1
ATOM 613 N N . ALA A 1 81 ? 13.835 -7.097 -22.315 1.00 95.31 81 ALA A N 1
ATOM 614 C CA . ALA A 1 81 ? 14.332 -6.814 -23.665 1.00 95.31 81 ALA A CA 1
ATOM 615 C C . ALA A 1 81 ? 15.751 -7.363 -23.928 1.00 95.31 81 ALA A C 1
ATOM 617 O O . ALA A 1 81 ? 16.129 -7.562 -25.078 1.00 95.31 81 ALA A O 1
ATOM 618 N N . LYS A 1 82 ? 16.531 -7.631 -22.872 1.00 96.62 82 LYS A N 1
ATOM 619 C CA . LYS A 1 82 ? 17.867 -8.245 -22.938 1.00 96.62 82 LYS A CA 1
ATOM 620 C C . LYS A 1 82 ? 17.849 -9.761 -22.681 1.00 96.62 82 LYS A C 1
ATOM 622 O O . LYS A 1 82 ? 18.902 -10.341 -22.444 1.00 96.62 82 LYS A O 1
ATOM 627 N N . GLY A 1 83 ? 16.675 -10.398 -22.696 1.00 95.38 83 GLY A N 1
ATOM 628 C CA . GLY A 1 83 ? 16.515 -11.835 -22.442 1.00 95.38 83 GLY A CA 1
ATOM 629 C C . GLY A 1 83 ? 16.379 -12.219 -20.963 1.00 95.38 83 GLY A C 1
ATOM 630 O O . GLY A 1 83 ? 16.420 -13.402 -20.636 1.00 95.38 83 GLY A O 1
ATOM 631 N N . GLY A 1 84 ? 16.219 -11.249 -20.056 1.00 93.88 84 GLY A N 1
ATOM 632 C CA . GLY A 1 84 ? 15.936 -11.506 -18.643 1.00 93.88 84 GLY A CA 1
ATOM 633 C C . GLY A 1 84 ? 14.513 -12.026 -18.395 1.00 93.88 84 GLY A C 1
ATOM 634 O O . GLY A 1 84 ? 13.615 -11.870 -19.218 1.00 93.88 84 GLY A O 1
ATOM 635 N N . THR A 1 85 ? 14.286 -12.609 -17.217 1.00 93.00 85 THR A N 1
ATOM 636 C CA . THR A 1 85 ? 13.017 -13.271 -16.847 1.00 93.00 85 THR A CA 1
ATOM 637 C C . THR A 1 85 ? 12.060 -12.398 -16.026 1.00 93.00 85 THR A C 1
ATOM 639 O O . THR A 1 85 ? 10.997 -12.861 -15.620 1.00 93.00 85 THR A O 1
ATOM 642 N N . SER A 1 86 ? 12.412 -11.137 -15.763 1.00 92.62 86 SER A N 1
ATOM 643 C CA . SER A 1 86 ? 11.616 -10.221 -14.934 1.00 92.62 86 SER A CA 1
ATOM 644 C C . SER A 1 86 ? 10.229 -9.960 -15.536 1.00 92.62 86 SER A C 1
ATOM 646 O O . SER A 1 86 ? 10.125 -9.586 -16.702 1.00 92.62 86 SER A O 1
ATOM 648 N N . THR A 1 87 ? 9.159 -10.095 -14.744 1.00 93.56 87 THR A N 1
ATOM 649 C CA . THR A 1 87 ? 7.765 -9.915 -15.207 1.00 93.56 87 THR A CA 1
ATOM 650 C C . THR A 1 87 ? 7.057 -8.692 -14.631 1.00 93.56 87 THR A C 1
ATOM 652 O O . THR A 1 87 ? 5.915 -8.433 -15.004 1.00 93.56 87 THR A O 1
ATOM 655 N N . ILE A 1 88 ? 7.714 -7.903 -13.772 1.00 93.88 88 ILE A N 1
ATOM 656 C CA . ILE A 1 88 ? 7.096 -6.749 -13.090 1.00 93.88 88 ILE A CA 1
ATOM 657 C C . ILE A 1 88 ? 6.438 -5.796 -14.096 1.00 93.88 88 ILE A C 1
ATOM 659 O O . ILE A 1 88 ? 5.315 -5.359 -13.876 1.00 93.88 88 ILE A O 1
ATOM 663 N N . HIS A 1 89 ? 7.087 -5.524 -15.230 1.00 93.38 89 HIS A N 1
ATOM 664 C CA . HIS A 1 89 ? 6.541 -4.652 -16.275 1.00 93.38 89 HIS A CA 1
ATOM 665 C C . HIS A 1 89 ? 5.234 -5.150 -16.916 1.00 93.38 89 HIS A C 1
ATOM 667 O O . HIS A 1 89 ? 4.484 -4.342 -17.453 1.00 93.38 89 HIS A O 1
ATOM 673 N N . LYS A 1 90 ? 4.958 -6.459 -16.868 1.00 91.31 90 LYS A N 1
ATOM 674 C CA . LYS A 1 90 ? 3.701 -7.056 -17.351 1.00 91.31 90 LYS A CA 1
ATOM 675 C C . LYS A 1 90 ? 2.627 -7.051 -16.273 1.00 91.31 90 LYS A C 1
ATOM 677 O O . LYS A 1 90 ? 1.459 -6.863 -16.580 1.00 91.31 90 LYS A O 1
ATOM 682 N N . ASP A 1 91 ? 3.032 -7.278 -15.029 1.00 91.06 91 ASP A N 1
ATOM 683 C CA . ASP A 1 91 ? 2.117 -7.412 -13.896 1.00 91.06 91 ASP A CA 1
ATOM 684 C C . ASP A 1 91 ? 1.681 -6.066 -13.310 1.00 91.06 91 ASP A C 1
ATOM 686 O O . ASP A 1 91 ? 0.659 -6.002 -12.645 1.00 91.06 91 ASP A O 1
ATOM 690 N N . PHE A 1 92 ? 2.440 -4.995 -13.544 1.00 84.81 92 PHE A N 1
ATOM 691 C CA . PHE A 1 92 ? 2.150 -3.672 -12.989 1.00 84.81 92 PHE A CA 1
ATOM 692 C C . PHE A 1 92 ? 0.886 -3.015 -13.573 1.00 84.81 92 PHE A C 1
ATOM 694 O O . PHE A 1 92 ? 0.260 -2.207 -12.898 1.00 84.81 92 PHE A O 1
ATOM 701 N N . PHE A 1 93 ? 0.527 -3.339 -14.819 1.00 78.25 93 PHE A N 1
ATOM 702 C CA . PHE A 1 93 ? -0.610 -2.742 -15.540 1.00 78.25 93 PHE A CA 1
ATOM 703 C C . PHE A 1 93 ? -1.816 -3.684 -15.670 1.00 78.25 93 PHE A C 1
ATOM 705 O O . PHE A 1 93 ? -2.668 -3.474 -16.531 1.00 78.25 93 PHE A O 1
ATOM 712 N N . ARG A 1 94 ? -1.848 -4.751 -14.874 1.00 77.88 94 ARG A N 1
ATOM 713 C CA . ARG A 1 94 ? -2.959 -5.703 -14.807 1.00 77.88 94 ARG A CA 1
ATOM 714 C C . ARG A 1 94 ? -3.788 -5.431 -13.566 1.00 77.88 94 ARG A C 1
ATOM 716 O O . ARG A 1 94 ? -5.022 -5.553 -13.684 1.00 77.88 94 ARG A O 1
#

Sequence (94 aa):
MCSTQSEIIVEKEGSKRILTLNRPKALNALNLSMVREIYPRFREWEDAGDVKLIILKGSGEKAFCAGGDVVAVSKSAKEAAKGGTSTIHKDFFR

Secondary structure (DSSP, 8-state):
------SEEEEEETTEEEEEE--GGGTT-B-HHHHHHHHHHHHHHHHSS---EEEEEESSSS-S---B-HHHHHHHHHHHHTT----HHHHTT-